Protein AF-A0A920NG16-F1 (afdb_monomer)

Secondary structure (DSSP, 8-state):
---S--S--STTTS----TTTSPP----------TTSGGG----SSHHHHSHHHHHHHHHHHHHS-------

Solvent-accessible surface area (backbone atoms only — not comparable to full-atom values): 5108 Å² total; per-residue (Å²): 132,82,89,79,65,82,87,47,92,46,77,82,70,44,76,69,83,51,86,86,68,58,72,93,80,85,86,82,89,79,93,70,74,33,93,90,36,78,95,21,56,77,92,60,87,63,63,72,70,65,55,53,64,62,52,50,37,51,49,48,20,71,76,67,74,48,79,68,87,75,91,124

Radius of gyration: 18.6 Å; Cα contacts (8 Å, |Δi|>4): 26; chains: 1; bounding box: 40×27×54 Å

pLDDT: mean 94.16, std 6.63, range [51.94, 98.5]

Foldseek 3Di:
DCPPDDDDPDPVRVDDDDPVRDDDDDDDDDDDADPPDVVSDDDDPCVVVPPPVVVVQVVCCVVPVDGDPDPD

Mean predicted aligned error: 4.37 Å

Sequence (72 aa):
MNLGHVLNANLLDYKLPTSLDVPSVEAVIIEKPFPSNPYGARGVGETPIISPAPAIANAVQQALGQRIVNFR

Structure (mmCIF, N/CA/C/O backbone):
data_AF-A0A920NG16-F1
#
_entry.id   AF-A0A920NG16-F1
#
loop_
_atom_site.group_PDB
_atom_site.id
_atom_site.type_symbol
_atom_site.label_atom_id
_atom_site.label_alt_id
_atom_site.label_comp_id
_atom_site.label_asym_id
_atom_site.label_entity_id
_atom_site.label_seq_id
_atom_site.pdbx_PDB_ins_code
_atom_site.Cartn_x
_atom_site.Cartn_y
_atom_site.Cartn_z
_atom_site.occupancy
_atom_site.B_iso_or_equiv
_atom_site.auth_seq_id
_atom_site.auth_comp_id
_atom_site.auth_asym_id
_atom_site.auth_atom_id
_atom_site.pdbx_PDB_model_num
ATOM 1 N N . MET A 1 1 ? -1.922 8.472 32.754 1.00 51.94 1 MET A N 1
ATOM 2 C CA . MET A 1 1 ? -0.914 9.166 31.923 1.00 51.94 1 MET A CA 1
ATOM 3 C C . MET A 1 1 ? -0.148 8.105 31.172 1.00 51.94 1 MET A C 1
ATOM 5 O O . MET A 1 1 ? 0.371 7.203 31.815 1.00 51.94 1 MET A O 1
ATOM 9 N N . ASN A 1 2 ? -0.130 8.161 29.845 1.00 65.12 2 ASN A N 1
ATOM 10 C CA . ASN A 1 2 ? 0.687 7.244 29.072 1.00 65.12 2 ASN A CA 1
ATOM 11 C C . ASN A 1 2 ? 2.082 7.868 28.972 1.00 65.12 2 ASN A C 1
ATOM 13 O O . ASN A 1 2 ? 2.241 8.875 28.290 1.00 65.12 2 ASN A O 1
ATOM 17 N N . LEU A 1 3 ? 3.047 7.356 29.740 1.00 89.94 3 L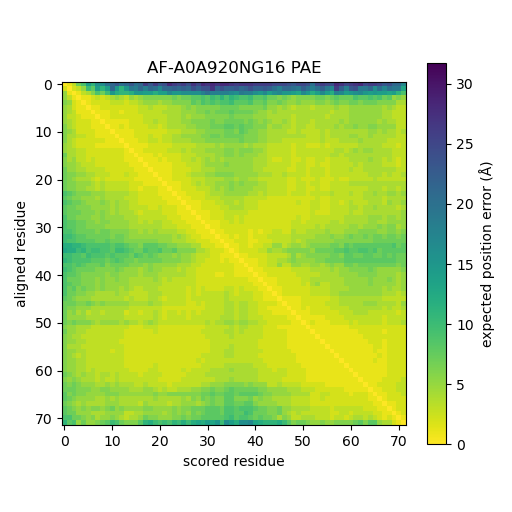EU A N 1
ATOM 18 C CA . LEU A 1 3 ? 4.378 7.943 29.978 1.00 89.94 3 LEU A CA 1
ATOM 19 C C . LEU A 1 3 ? 5.307 7.867 28.741 1.00 89.94 3 LEU A C 1
ATOM 21 O O . LEU A 1 3 ? 6.490 7.578 28.860 1.00 89.94 3 LEU A O 1
ATOM 25 N N . GLY A 1 4 ? 4.766 8.060 27.535 1.00 92.88 4 GLY A N 1
ATOM 26 C CA . GLY A 1 4 ? 5.475 7.853 26.269 1.00 92.88 4 GLY A CA 1
ATOM 27 C C . GLY A 1 4 ? 5.613 6.384 25.856 1.00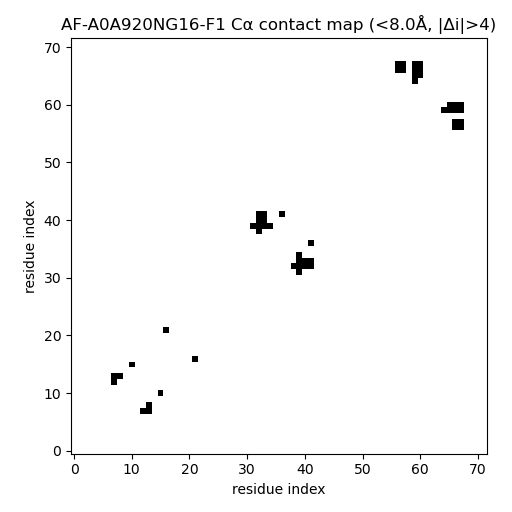 92.88 4 GLY A C 1
ATOM 28 O O . GLY A 1 4 ? 6.366 6.080 24.939 1.00 92.88 4 GLY A O 1
ATOM 29 N N . HIS A 1 5 ? 4.906 5.461 26.514 1.00 94.62 5 HIS A N 1
ATOM 30 C CA . HIS A 1 5 ? 4.970 4.038 26.183 1.00 94.62 5 HIS A CA 1
ATOM 31 C C . HIS A 1 5 ? 4.243 3.732 24.865 1.00 94.62 5 HIS A C 1
ATOM 33 O O . HIS A 1 5 ? 3.135 4.223 24.628 1.00 94.62 5 HIS A O 1
ATOM 39 N N . VAL A 1 6 ? 4.842 2.867 24.039 1.00 94.38 6 VAL A N 1
ATOM 40 C CA . VAL A 1 6 ? 4.194 2.312 22.841 1.00 94.38 6 VAL A CA 1
ATOM 41 C C . VAL A 1 6 ? 3.047 1.405 23.282 1.00 94.38 6 VAL A C 1
ATOM 43 O O . VAL A 1 6 ? 3.259 0.465 24.044 1.00 94.38 6 VAL A O 1
ATOM 46 N N . LEU A 1 7 ? 1.833 1.692 22.810 1.00 94.44 7 LEU A N 1
ATOM 47 C CA . LEU A 1 7 ? 0.623 0.999 23.265 1.00 94.44 7 LEU A CA 1
ATOM 48 C C . LEU A 1 7 ? 0.300 -0.284 22.495 1.00 94.44 7 LEU A C 1
ATOM 50 O O . LEU A 1 7 ? -0.356 -1.161 23.040 1.00 94.44 7 LEU A O 1
ATOM 54 N N . ASN A 1 8 ? 0.748 -0.397 21.247 1.00 95.38 8 ASN A N 1
ATOM 55 C CA . ASN A 1 8 ? 0.347 -1.446 20.309 1.00 95.38 8 ASN A CA 1
ATOM 56 C C . ASN A 1 8 ? 1.559 -2.127 19.655 1.00 95.38 8 ASN A C 1
ATOM 58 O O . ASN A 1 8 ? 1.567 -2.375 18.453 1.00 95.38 8 ASN A O 1
ATOM 62 N N . ALA A 1 9 ? 2.601 -2.433 20.435 1.00 95.38 9 ALA A N 1
ATOM 63 C CA . ALA A 1 9 ? 3.812 -3.122 19.964 1.00 95.38 9 ALA A CA 1
ATOM 64 C C . ALA A 1 9 ? 3.584 -4.629 19.699 1.00 95.38 9 ALA A C 1
ATOM 66 O O . ALA A 1 9 ? 4.368 -5.481 20.111 1.00 95.38 9 ALA A O 1
ATOM 67 N N . ASN A 1 10 ? 2.470 -4.968 19.058 1.00 95.44 10 ASN A N 1
ATOM 68 C CA . ASN A 1 10 ? 2.061 -6.320 18.716 1.00 95.44 10 ASN A CA 1
ATOM 69 C C . ASN A 1 10 ? 1.278 -6.293 17.389 1.00 95.44 10 ASN A C 1
ATOM 71 O O . ASN A 1 10 ? 0.753 -5.256 16.989 1.00 95.44 10 ASN A O 1
ATOM 75 N N . LEU A 1 11 ? 1.179 -7.438 16.713 1.00 96.38 11 LEU A N 1
ATOM 76 C CA . LEU A 1 11 ? 0.494 -7.546 15.415 1.00 96.38 11 LEU A CA 1
ATOM 77 C C . LEU A 1 11 ? -1.034 -7.693 15.529 1.00 96.38 11 LEU A C 1
ATOM 79 O O . LEU A 1 11 ? -1.720 -7.750 14.512 1.00 96.38 11 LEU A O 1
ATOM 83 N N . LEU A 1 12 ? -1.576 -7.773 16.749 1.00 95.25 12 LEU A N 1
ATOM 84 C CA . LEU A 1 12 ? -3.018 -7.793 16.975 1.00 95.25 12 LEU A CA 1
ATOM 85 C C . LEU A 1 12 ? -3.594 -6.374 16.905 1.00 95.25 12 LEU A C 1
ATOM 87 O O . LEU A 1 12 ? -4.621 -6.167 16.263 1.00 95.25 12 LEU A O 1
ATOM 91 N N . ASP A 1 13 ? -2.929 -5.406 17.533 1.00 95.44 13 ASP A N 1
ATOM 92 C CA . ASP A 1 13 ? -3.391 -4.024 17.685 1.00 95.44 13 ASP A CA 1
ATOM 93 C C . ASP A 1 13 ? -2.784 -3.083 16.635 1.00 95.44 13 ASP A C 1
ATOM 95 O O . ASP A 1 13 ? -3.447 -2.140 16.198 1.00 95.44 13 ASP A O 1
ATOM 99 N N . TYR A 1 14 ? -1.550 -3.338 16.177 1.00 96.31 14 TYR A N 1
ATOM 100 C CA . TYR A 1 14 ? -1.001 -2.684 14.987 1.00 96.31 14 TYR A CA 1
ATOM 101 C C . TYR A 1 14 ? -1.553 -3.373 13.739 1.00 96.31 14 TYR A C 1
ATOM 103 O O . TYR A 1 14 ? -1.011 -4.368 13.256 1.00 96.31 14 TYR A O 1
ATOM 111 N N . LYS A 1 15 ? -2.690 -2.873 13.255 1.00 94.19 15 LYS A N 1
ATOM 112 C CA . LYS A 1 15 ? -3.439 -3.508 12.171 1.00 94.19 15 LYS A CA 1
ATOM 113 C C . LYS A 1 15 ? -2.650 -3.477 10.865 1.00 94.19 15 LYS A C 1
ATOM 115 O O . LYS A 1 15 ? -2.468 -2.424 10.259 1.00 94.19 15 LYS A O 1
ATOM 120 N N . LEU A 1 16 ? -2.234 -4.659 10.425 1.00 95.94 16 LEU A N 1
ATOM 121 C CA . LEU A 1 16 ? -1.784 -4.900 9.062 1.00 95.94 16 LEU A CA 1
ATOM 122 C C . LEU A 1 16 ? -2.978 -5.378 8.224 1.00 95.94 16 LEU A C 1
ATOM 124 O O . LEU A 1 16 ? -3.739 -6.217 8.712 1.00 95.94 16 LEU A O 1
ATOM 128 N N . PRO A 1 17 ? -3.147 -4.887 6.983 1.00 95.19 17 PRO A N 1
ATOM 129 C CA . PRO A 1 17 ? -4.142 -5.430 6.068 1.00 95.19 17 PRO A CA 1
ATOM 130 C C . PRO A 1 17 ? -3.916 -6.925 5.832 1.00 95.19 17 PRO A C 1
ATOM 132 O O . PRO A 1 17 ? -2.791 -7.370 5.594 1.00 95.19 17 PRO A O 1
ATOM 135 N N . THR A 1 18 ? -4.993 -7.697 5.875 1.00 96.75 18 THR A N 1
ATOM 136 C CA . THR A 1 18 ? -5.024 -9.109 5.491 1.00 96.75 18 THR A CA 1
ATOM 137 C C . THR A 1 18 ? -5.404 -9.255 4.018 1.00 96.75 18 THR A C 1
ATOM 139 O O . THR A 1 18 ? -5.780 -8.288 3.354 1.00 96.75 18 THR A O 1
ATOM 142 N N . SER A 1 19 ? -5.370 -10.480 3.490 1.00 96.69 19 SER A N 1
ATOM 143 C CA . SER 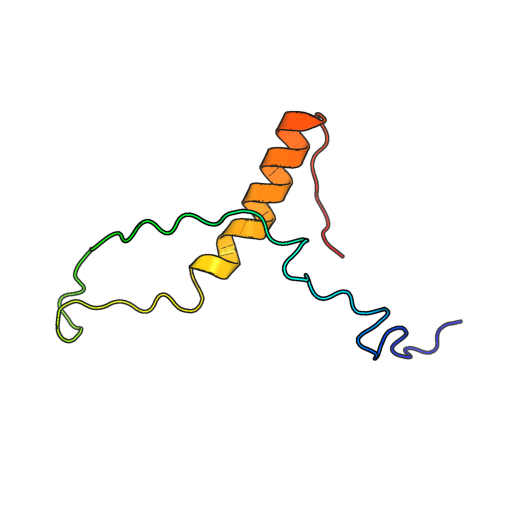A 1 19 ? -5.832 -10.760 2.124 1.00 96.69 19 SER A CA 1
ATOM 144 C C . SER A 1 19 ? -7.317 -10.452 1.893 1.00 96.69 19 SER A C 1
ATOM 146 O O . SER A 1 19 ? -7.722 -10.334 0.742 1.00 96.69 19 SER A O 1
ATOM 148 N N . LEU A 1 20 ? -8.121 -10.323 2.955 1.00 97.38 20 LEU A N 1
ATOM 149 C CA . LEU A 1 20 ? -9.540 -9.971 2.860 1.00 97.38 20 LEU A CA 1
ATOM 150 C C . LEU A 1 20 ? -9.787 -8.454 2.867 1.00 97.38 20 LEU A C 1
ATOM 152 O O . LEU A 1 20 ? -10.862 -8.024 2.461 1.00 97.38 20 LEU A O 1
ATOM 156 N N . ASP A 1 21 ? -8.813 -7.653 3.311 1.00 96.62 21 ASP A N 1
ATOM 157 C CA . ASP A 1 21 ? -8.943 -6.191 3.405 1.00 96.62 21 ASP A CA 1
ATOM 158 C C . ASP A 1 21 ? -8.500 -5.482 2.120 1.00 96.62 21 ASP A C 1
ATOM 160 O O . ASP A 1 21 ? -8.963 -4.384 1.804 1.00 96.62 21 ASP A O 1
ATOM 164 N N . VAL A 1 22 ? -7.559 -6.087 1.388 1.00 94.88 22 VAL A N 1
ATOM 165 C CA . VAL A 1 22 ? -6.962 -5.481 0.196 1.00 94.88 22 VAL A CA 1
ATOM 166 C C . VAL A 1 22 ? -7.931 -5.611 -0.989 1.00 94.88 22 VAL A C 1
ATOM 168 O O . VAL A 1 22 ? -8.318 -6.727 -1.338 1.00 94.88 22 VAL A O 1
ATOM 171 N N . PRO A 1 23 ? -8.322 -4.498 -1.641 1.00 94.94 23 PRO A N 1
ATOM 172 C CA . PRO A 1 23 ? -9.180 -4.553 -2.819 1.00 94.94 23 PRO A CA 1
ATOM 173 C C . PRO A 1 23 ? -8.424 -5.131 -4.023 1.00 94.94 23 PRO A C 1
ATOM 175 O O . PRO A 1 23 ? -7.197 -5.217 -4.027 1.00 94.94 23 PRO A O 1
ATOM 178 N N . SER A 1 24 ? -9.145 -5.467 -5.093 1.00 96.00 24 SER A N 1
ATOM 179 C CA . SER A 1 24 ? -8.503 -5.790 -6.372 1.00 96.00 24 SER A CA 1
ATOM 180 C C . SER A 1 24 ? -7.662 -4.603 -6.855 1.00 96.00 24 SER A C 1
ATOM 182 O O . SER A 1 24 ? -8.175 -3.489 -6.966 1.00 96.00 24 SER A O 1
ATOM 184 N N . VAL A 1 25 ? -6.385 -4.845 -7.161 1.00 94.81 25 VAL A N 1
ATOM 185 C CA . VAL A 1 25 ? -5.456 -3.826 -7.666 1.00 94.81 25 VAL A CA 1
ATOM 186 C C . VAL A 1 25 ? -5.126 -4.124 -9.122 1.00 94.81 25 VAL A C 1
ATOM 188 O O . VAL A 1 25 ? -4.555 -5.166 -9.436 1.00 94.81 25 VAL A O 1
ATOM 191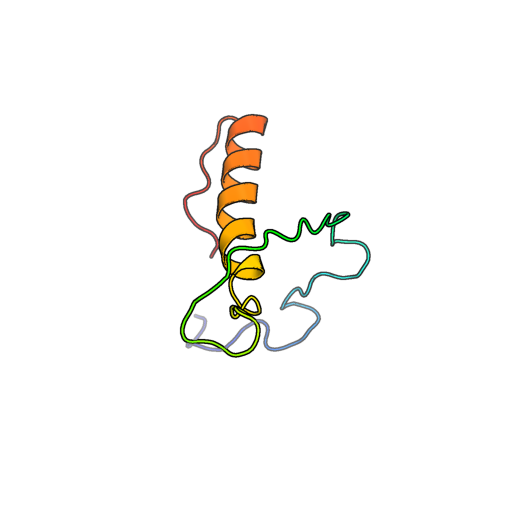 N N . GLU A 1 26 ? -5.465 -3.194 -10.009 1.00 96.00 26 GLU A N 1
ATOM 192 C CA . GLU A 1 26 ? 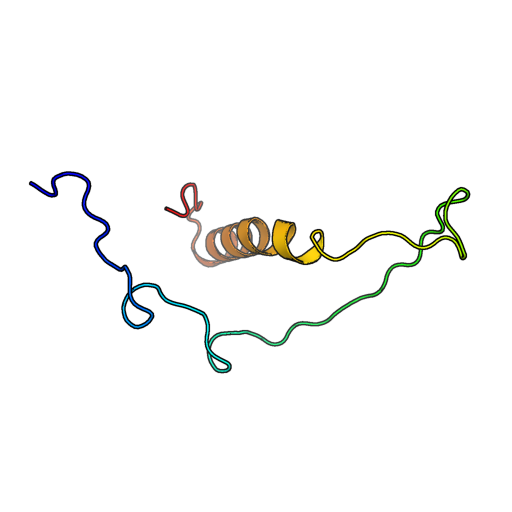-5.060 -3.233 -11.412 1.00 96.00 26 GLU A CA 1
ATOM 193 C C . GLU A 1 26 ? -3.763 -2.437 -11.602 1.00 96.00 26 GLU A C 1
ATOM 195 O O . GLU A 1 26 ? -3.681 -1.260 -11.244 1.00 96.00 26 GLU A O 1
ATOM 200 N N . ALA A 1 27 ? -2.741 -3.080 -12.167 1.00 94.81 27 ALA A N 1
ATOM 201 C CA . ALA A 1 27 ? -1.470 -2.440 -12.480 1.00 94.81 27 ALA A CA 1
ATOM 202 C C . ALA A 1 27 ? -1.405 -2.087 -13.970 1.00 94.81 27 ALA A C 1
ATOM 204 O O . ALA A 1 27 ? -1.416 -2.970 -14.826 1.00 94.81 27 ALA A O 1
ATOM 205 N N . VAL A 1 28 ? -1.274 -0.794 -14.271 1.00 95.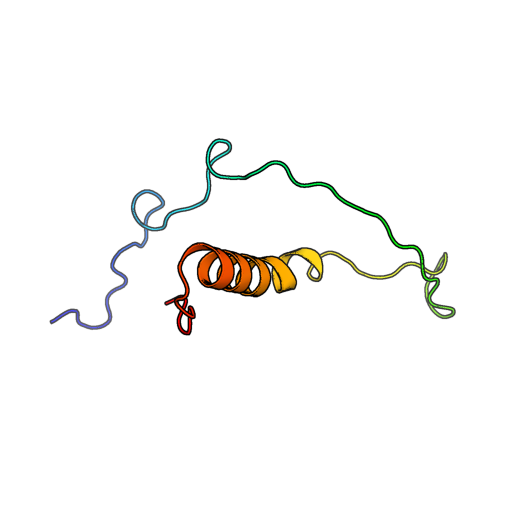62 28 VAL A N 1
ATOM 206 C CA . VAL A 1 28 ? -1.063 -0.293 -15.635 1.00 95.62 28 VAL A CA 1
ATOM 207 C C . VAL A 1 28 ? 0.396 0.126 -15.790 1.00 95.62 28 VAL A C 1
ATOM 209 O O . VAL A 1 28 ? 0.863 1.047 -15.117 1.00 95.62 28 VAL A O 1
ATOM 212 N N . ILE A 1 29 ? 1.127 -0.549 -16.678 1.00 95.00 29 ILE A N 1
ATOM 213 C CA . ILE A 1 29 ? 2.535 -0.242 -16.952 1.00 95.00 29 ILE A CA 1
ATOM 214 C C . ILE A 1 29 ? 2.610 0.880 -17.987 1.00 95.00 29 ILE A C 1
ATOM 216 O O . ILE A 1 29 ? 2.125 0.737 -19.106 1.00 95.00 29 ILE A O 1
ATOM 220 N N . ILE A 1 30 ? 3.245 1.990 -17.609 1.00 94.50 30 ILE A N 1
ATOM 221 C CA . ILE A 1 30 ? 3.492 3.126 -18.499 1.00 94.50 30 ILE A CA 1
ATOM 222 C C . ILE A 1 30 ? 4.982 3.203 -18.811 1.00 94.50 30 ILE A C 1
ATOM 224 O O . ILE A 1 30 ? 5.804 3.514 -17.946 1.00 94.50 30 ILE A O 1
ATOM 228 N N . GLU A 1 31 ? 5.330 2.956 -20.067 1.00 95.00 31 GLU A N 1
ATOM 229 C CA . GLU A 1 31 ? 6.714 2.968 -20.521 1.00 95.00 31 GLU A CA 1
ATOM 230 C C . GLU A 1 31 ? 7.112 4.362 -21.013 1.00 95.00 31 GLU A C 1
ATOM 232 O O . GLU A 1 31 ? 6.627 4.868 -22.024 1.00 95.00 31 GLU A O 1
ATOM 237 N N . LYS A 1 32 ? 8.032 5.002 -20.286 1.00 94.75 32 LYS A N 1
ATOM 238 C CA . LYS A 1 32 ? 8.670 6.255 -20.703 1.00 94.75 32 LYS A CA 1
ATOM 239 C C . LYS A 1 32 ? 10.181 6.130 -20.533 1.00 94.75 32 LYS A C 1
ATOM 241 O O . LYS A 1 32 ? 10.665 6.377 -19.426 1.00 94.75 32 LYS A O 1
ATOM 246 N N . PRO A 1 33 ? 10.939 5.792 -21.588 1.00 95.69 33 PRO A N 1
ATOM 247 C CA . PRO A 1 33 ? 12.375 5.558 -21.478 1.00 95.69 33 PRO A CA 1
ATOM 248 C C . PRO A 1 33 ? 13.128 6.725 -20.823 1.00 95.69 33 PRO A C 1
ATOM 250 O O . PRO A 1 33 ? 12.817 7.900 -21.052 1.00 95.69 33 PRO A O 1
ATOM 253 N N . PHE A 1 34 ? 14.106 6.422 -19.968 1.00 96.12 34 PHE A N 1
ATOM 254 C CA . PHE A 1 34 ? 15.087 7.393 -19.483 1.00 96.12 34 PHE A CA 1
ATOM 255 C C . PHE A 1 34 ? 16.419 7.195 -20.219 1.00 96.12 34 PHE A C 1
ATOM 257 O O . PHE A 1 34 ? 17.041 6.155 -20.017 1.00 96.12 34 PHE A O 1
ATOM 264 N N . PRO A 1 35 ? 16.880 8.160 -21.043 1.00 95.94 35 PRO A N 1
ATOM 265 C CA . PRO A 1 35 ? 18.025 7.955 -21.938 1.00 95.94 35 PRO A CA 1
ATOM 266 C C . PRO A 1 35 ? 19.310 7.487 -21.250 1.00 95.94 35 PRO A C 1
ATOM 268 O O . PRO A 1 35 ? 20.113 6.792 -21.860 1.00 95.94 35 PRO A O 1
ATOM 271 N N . SER A 1 36 ? 19.510 7.866 -19.987 1.00 96.31 36 SER A N 1
ATOM 272 C CA . SER A 1 36 ? 20.729 7.557 -19.237 1.00 96.31 36 SER A CA 1
ATOM 273 C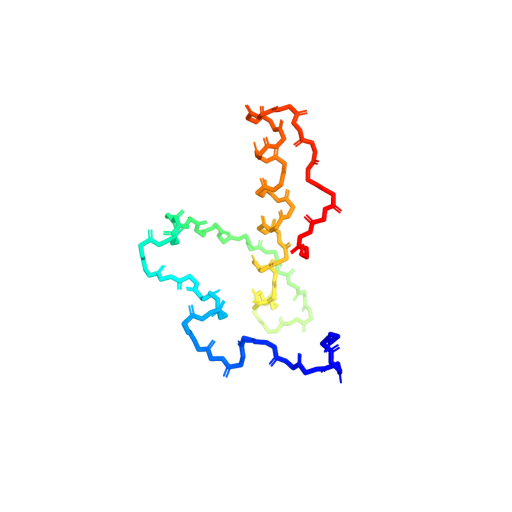 C . SER A 1 36 ? 20.693 6.211 -18.506 1.00 96.31 36 SER A C 1
ATOM 275 O O . SER A 1 36 ? 21.723 5.803 -17.977 1.00 96.31 36 SER A O 1
ATOM 277 N N . ASN A 1 37 ? 19.548 5.520 -18.462 1.00 96.25 37 ASN A N 1
ATOM 278 C CA . ASN A 1 37 ? 19.428 4.227 -17.785 1.00 96.25 37 ASN A CA 1
ATOM 279 C C . ASN A 1 37 ? 19.500 3.069 -18.791 1.00 96.25 37 ASN A C 1
ATOM 281 O O . ASN A 1 37 ? 18.928 3.176 -19.881 1.00 96.25 37 ASN A O 1
ATOM 285 N N . PRO A 1 38 ? 20.119 1.929 -18.424 1.00 95.69 38 PRO A N 1
ATOM 286 C CA . PRO A 1 38 ? 20.063 0.718 -19.232 1.00 95.69 38 PRO A CA 1
ATOM 287 C C . PRO A 1 38 ? 18.619 0.367 -19.593 1.00 95.69 38 PRO A C 1
ATOM 289 O O . PRO A 1 38 ? 17.731 0.388 -18.736 1.00 95.69 38 PRO A O 1
ATOM 292 N N . TYR A 1 39 ? 18.386 0.081 -20.875 1.00 95.50 39 TYR A N 1
ATOM 293 C CA . TYR A 1 39 ? 17.063 -0.247 -21.423 1.00 95.50 39 TYR A CA 1
ATOM 294 C C . TYR A 1 39 ? 15.987 0.836 -21.203 1.00 95.50 39 TYR A C 1
ATOM 296 O O . TYR A 1 39 ? 14.801 0.572 -21.363 1.00 95.50 39 TYR A O 1
ATOM 304 N N . GLY A 1 40 ? 16.370 2.061 -20.822 1.00 96.12 40 GLY A N 1
ATOM 305 C CA . GLY A 1 40 ? 15.427 3.137 -20.526 1.00 96.12 40 GLY A CA 1
ATOM 306 C C . GLY A 1 40 ? 14.642 2.967 -19.219 1.00 96.12 40 GLY A C 1
ATOM 307 O O . GLY A 1 40 ? 13.697 3.725 -18.997 1.00 96.12 40 GLY A O 1
ATOM 308 N N . ALA A 1 41 ? 15.009 2.011 -18.361 1.00 95.50 41 ALA A N 1
ATOM 309 C CA . ALA A 1 41 ? 14.243 1.650 -17.169 1.00 95.50 41 ALA A CA 1
ATOM 310 C C . ALA A 1 41 ? 14.134 2.791 -16.140 1.00 95.50 41 ALA A C 1
ATOM 312 O O . ALA A 1 41 ? 15.004 3.660 -16.041 1.00 95.50 41 ALA A O 1
ATOM 313 N N . ARG A 1 42 ? 13.078 2.767 -15.320 1.00 93.88 42 ARG A N 1
ATOM 314 C CA . ARG A 1 42 ? 12.881 3.677 -14.179 1.00 93.88 42 ARG A CA 1
ATOM 315 C C . ARG A 1 42 ? 12.512 2.886 -12.929 1.00 93.88 42 ARG A C 1
ATOM 317 O O . ARG A 1 42 ? 11.864 1.849 -13.022 1.00 93.88 42 ARG A O 1
ATOM 324 N N . GLY A 1 43 ? 12.921 3.389 -11.766 1.00 92.81 43 GLY A N 1
ATOM 325 C CA . GLY A 1 43 ? 12.511 2.824 -10.482 1.00 92.81 43 GLY A CA 1
ATOM 326 C C . GLY A 1 43 ? 11.018 3.043 -10.234 1.00 92.81 43 GLY A C 1
ATOM 327 O O . GLY A 1 43 ? 10.506 4.128 -10.503 1.00 92.81 43 GLY A O 1
ATOM 328 N N . VAL A 1 44 ? 10.337 2.013 -9.726 1.00 94.19 44 VAL A N 1
ATOM 329 C CA . VAL A 1 44 ? 8.887 2.028 -9.454 1.00 94.19 44 VAL A CA 1
ATOM 330 C C . VAL A 1 44 ? 8.530 1.393 -8.102 1.00 94.19 44 VAL A C 1
ATOM 332 O O . VAL A 1 44 ? 7.366 1.162 -7.818 1.00 94.19 44 VAL A O 1
ATOM 335 N N . GLY A 1 45 ? 9.507 1.102 -7.236 1.00 94.44 45 GLY A N 1
ATOM 336 C CA . GLY A 1 45 ? 9.234 0.463 -5.939 1.00 94.44 45 GLY A CA 1
ATOM 337 C C . GLY A 1 45 ? 8.404 1.339 -4.991 1.00 94.44 45 GLY A C 1
ATOM 338 O O . GLY A 1 45 ? 7.506 0.848 -4.318 1.00 94.44 45 GLY A O 1
ATOM 339 N N . GLU A 1 46 ? 8.671 2.646 -4.974 1.00 95.69 46 GLU A N 1
ATOM 340 C CA . GLU A 1 46 ? 8.023 3.595 -4.057 1.00 95.69 46 GLU A CA 1
ATOM 341 C C . GLU A 1 46 ? 6.820 4.308 -4.687 1.00 95.69 46 GLU A C 1
ATOM 343 O O . GLU A 1 46 ? 5.901 4.732 -3.994 1.00 95.69 46 GLU A O 1
ATOM 348 N N . THR A 1 47 ? 6.788 4.450 -6.012 1.00 92.50 47 THR A N 1
ATOM 349 C CA . THR A 1 47 ? 5.740 5.221 -6.697 1.00 92.50 47 THR A CA 1
ATOM 350 C C . THR A 1 47 ? 4.317 4.734 -6.370 1.00 92.50 47 THR A C 1
ATOM 352 O O . THR A 1 47 ? 3.473 5.579 -6.064 1.00 92.50 47 THR A O 1
ATOM 355 N N . PRO A 1 48 ? 4.029 3.416 -6.345 1.00 94.06 48 PRO A N 1
ATOM 356 C CA . PRO A 1 48 ? 2.689 2.910 -6.067 1.00 94.06 48 PRO A CA 1
ATOM 357 C C . PRO A 1 48 ? 2.212 3.117 -4.626 1.00 94.06 48 PRO A C 1
ATOM 359 O O . PRO A 1 48 ? 1.006 3.101 -4.409 1.00 94.06 48 PRO A O 1
ATOM 362 N N . ILE A 1 49 ? 3.103 3.323 -3.642 1.00 94.88 49 ILE A N 1
ATOM 363 C CA . ILE A 1 49 ? 2.691 3.512 -2.236 1.00 94.88 49 ILE A CA 1
ATOM 364 C C . ILE A 1 49 ? 2.319 4.970 -1.915 1.00 94.88 49 ILE A C 1
ATOM 366 O O . ILE A 1 49 ? 1.629 5.233 -0.933 1.00 94.88 49 ILE A O 1
ATOM 370 N N . ILE A 1 50 ? 2.717 5.930 -2.758 1.00 95.44 50 ILE A N 1
ATOM 371 C CA . ILE A 1 50 ? 2.500 7.368 -2.516 1.00 95.44 50 ILE A CA 1
ATOM 372 C C . ILE A 1 50 ? 1.042 7.777 -2.785 1.00 95.44 50 ILE A C 1
ATOM 374 O O . ILE A 1 50 ? 0.442 8.536 -2.023 1.00 95.44 50 ILE A O 1
ATOM 378 N N . SER A 1 51 ? 0.460 7.300 -3.885 1.00 94.62 51 SER A N 1
ATOM 379 C CA . SER A 1 51 ? -0.858 7.731 -4.375 1.00 94.62 51 SER A CA 1
ATOM 380 C C . SER A 1 51 ? -2.098 7.162 -3.652 1.00 94.62 51 SER A C 1
ATOM 382 O O . SER A 1 51 ? -3.120 7.852 -3.661 1.00 94.62 51 SER A O 1
ATOM 384 N N . PRO A 1 52 ? -2.082 5.968 -3.020 1.00 94.62 52 PRO A N 1
ATOM 385 C CA . PRO A 1 52 ? -3.277 5.385 -2.405 1.00 94.62 52 PRO A CA 1
ATOM 386 C C . PRO A 1 52 ? -3.920 6.243 -1.312 1.00 94.62 52 PRO A C 1
ATOM 388 O O . PRO A 1 52 ? -5.128 6.463 -1.350 1.00 94.62 52 PRO A O 1
ATOM 391 N N . ALA A 1 53 ? -3.141 6.782 -0.367 1.00 94.94 53 ALA A N 1
ATOM 392 C CA . ALA A 1 53 ? -3.684 7.576 0.740 1.00 94.94 53 ALA A CA 1
ATOM 393 C C . ALA A 1 53 ? -4.512 8.799 0.273 1.00 94.94 53 ALA A C 1
ATOM 395 O O . ALA A 1 53 ? -5.673 8.920 0.682 1.00 94.94 53 ALA A O 1
ATOM 396 N N . PRO A 1 54 ? -4.005 9.689 -0.609 1.00 95.69 54 PRO A N 1
ATOM 397 C CA . PRO A 1 54 ? -4.810 10.801 -1.113 1.00 95.69 54 PRO A CA 1
ATOM 398 C C . PRO A 1 54 ? -5.965 10.351 -2.019 1.00 95.69 54 PRO A C 1
ATOM 400 O O . PRO A 1 54 ? -7.026 10.976 -1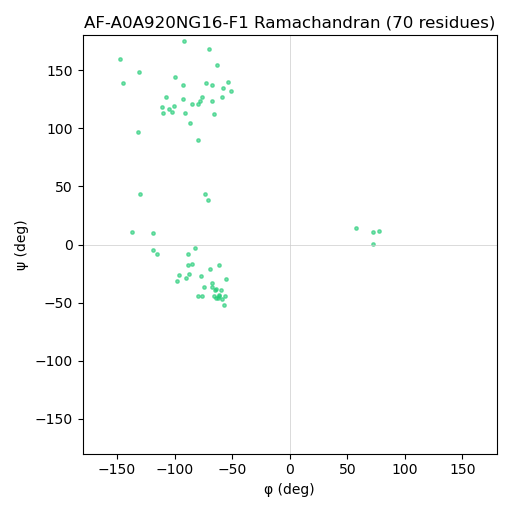.982 1.00 95.69 54 PRO A O 1
ATOM 403 N N . ALA A 1 55 ? -5.806 9.273 -2.800 1.00 96.25 55 ALA A N 1
ATOM 404 C CA . ALA A 1 55 ? -6.884 8.740 -3.636 1.00 96.25 55 ALA A CA 1
ATOM 405 C C . ALA A 1 55 ? -8.074 8.259 -2.788 1.00 96.25 55 ALA A C 1
ATOM 407 O O . ALA A 1 55 ? -9.215 8.639 -3.055 1.00 96.25 55 ALA A O 1
ATOM 408 N N . ILE A 1 56 ? -7.803 7.507 -1.716 1.00 96.00 56 ILE A N 1
ATOM 409 C CA . ILE A 1 56 ? -8.823 7.023 -0.776 1.00 96.00 56 ILE A CA 1
ATOM 410 C C . ILE A 1 56 ? -9.501 8.197 -0.060 1.00 96.00 56 ILE A C 1
ATOM 412 O O . ILE A 1 56 ? -10.727 8.253 -0.018 1.00 96.00 56 ILE A O 1
ATOM 416 N N . ALA A 1 57 ? -8.748 9.182 0.443 1.00 97.19 57 ALA A N 1
ATOM 417 C CA . ALA A 1 57 ? -9.352 10.360 1.078 1.00 97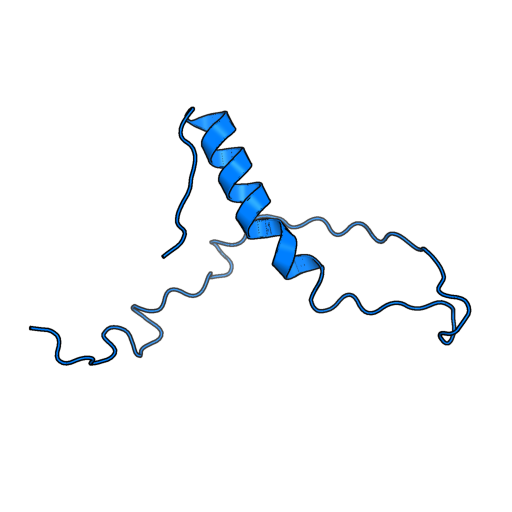.19 57 ALA A CA 1
ATOM 418 C C . ALA A 1 57 ? -10.269 11.150 0.134 1.00 97.19 57 ALA A C 1
ATOM 420 O O . ALA A 1 57 ? -11.331 11.616 0.552 1.00 97.19 57 ALA A O 1
ATOM 421 N N . ASN A 1 58 ? -9.889 11.286 -1.139 1.00 97.75 58 ASN A N 1
ATOM 422 C CA . ASN A 1 58 ? -10.732 11.928 -2.145 1.00 97.75 58 ASN A CA 1
ATOM 423 C C . ASN A 1 58 ? -11.988 11.099 -2.450 1.00 97.75 58 ASN A C 1
ATOM 425 O O . ASN A 1 58 ? -13.048 11.681 -2.672 1.00 97.75 58 ASN A O 1
ATOM 429 N N . ALA A 1 59 ? -11.890 9.767 -2.459 1.00 97.25 59 ALA A N 1
ATOM 430 C CA . ALA A 1 59 ? -13.039 8.883 -2.643 1.00 97.25 59 ALA A CA 1
ATOM 431 C C . ALA A 1 59 ? -14.026 8.987 -1.467 1.00 97.25 59 ALA A C 1
ATOM 433 O O . ALA A 1 59 ? -15.224 9.142 -1.688 1.00 97.25 59 ALA A O 1
ATOM 434 N N . VAL A 1 60 ? -13.528 9.003 -0.225 1.00 97.44 60 VAL A N 1
ATOM 435 C CA . VAL A 1 60 ? -14.356 9.201 0.979 1.00 97.44 60 VAL A CA 1
ATOM 436 C C . VAL A 1 60 ? -15.055 10.560 0.950 1.00 97.44 60 VAL A C 1
ATOM 438 O O . VAL A 1 60 ? -16.255 10.637 1.202 1.00 97.44 60 VAL A O 1
ATOM 441 N N . GLN A 1 61 ? -14.341 11.628 0.582 1.00 98.12 61 GLN A N 1
ATOM 442 C CA . GLN A 1 61 ? -14.942 12.954 0.430 1.00 98.12 61 GLN A CA 1
ATOM 443 C C . GLN A 1 61 ? -16.033 12.975 -0.641 1.00 98.12 61 GLN A C 1
ATOM 445 O O . GLN A 1 61 ? -17.079 13.574 -0.418 1.00 98.12 61 GLN A O 1
ATOM 450 N N . GLN A 1 62 ? -15.808 12.339 -1.790 1.00 98.50 62 GLN A N 1
ATOM 451 C CA . GLN A 1 62 ? -16.822 12.254 -2.843 1.00 98.50 62 GLN A CA 1
ATOM 452 C C . GLN A 1 62 ? -18.054 11.464 -2.393 1.00 98.50 62 GLN A C 1
ATOM 454 O O . GLN A 1 62 ? -19.171 11.857 -2.712 1.00 98.50 62 GLN A O 1
ATOM 459 N N . ALA A 1 63 ? -17.863 10.385 -1.633 1.00 98.25 63 ALA A N 1
ATOM 460 C CA . ALA A 1 63 ? -18.955 9.539 -1.164 1.00 98.25 63 ALA A CA 1
ATOM 461 C C . ALA A 1 63 ? -19.773 10.177 -0.028 1.00 98.25 63 ALA A C 1
ATOM 463 O O . ALA A 1 63 ? -20.984 9.986 0.031 1.00 98.25 63 ALA A O 1
ATOM 464 N N . LEU A 1 64 ? -19.120 10.908 0.883 1.00 98.06 64 LEU A N 1
ATOM 465 C CA . LEU A 1 64 ? -19.726 11.364 2.143 1.00 98.06 64 LEU A CA 1
ATOM 466 C C . LEU A 1 64 ? -19.793 12.891 2.297 1.00 98.06 64 LEU A C 1
ATOM 468 O O . LEU A 1 64 ? -20.311 13.382 3.295 1.00 98.06 64 LEU A O 1
ATOM 472 N N . GLY A 1 65 ? -19.226 13.659 1.366 1.00 97.69 65 GLY A N 1
ATOM 473 C CA . GLY A 1 65 ? -19.125 15.121 1.454 1.00 97.69 65 GLY A CA 1
ATOM 474 C C . GLY A 1 65 ? -18.103 15.637 2.476 1.00 97.69 65 GLY A C 1
ATOM 475 O O . GLY A 1 65 ? -17.932 16.847 2.605 1.00 97.69 65 GLY A O 1
ATOM 476 N N . GLN A 1 66 ? -17.394 14.751 3.185 1.00 96.31 66 GLN A N 1
ATOM 477 C CA . GLN A 1 66 ? -16.473 15.122 4.261 1.00 96.31 66 GLN A CA 1
ATOM 478 C C . GLN A 1 66 ? -15.006 14.957 3.854 1.00 96.31 66 GLN A C 1
ATOM 480 O O . GLN A 1 66 ? -14.562 13.883 3.452 1.00 96.31 66 GLN A O 1
ATOM 485 N N . ARG A 1 67 ? -14.211 16.018 4.022 1.00 96.31 67 ARG A N 1
ATOM 486 C CA . ARG A 1 67 ? -12.766 15.985 3.761 1.00 96.31 67 ARG A CA 1
ATOM 487 C C . ARG A 1 67 ? -12.021 15.264 4.887 1.00 96.31 67 ARG A C 1
ATOM 489 O O . ARG A 1 67 ? -12.115 15.677 6.042 1.00 96.31 67 ARG A O 1
ATOM 496 N N . ILE A 1 68 ? -11.204 14.272 4.531 1.00 96.38 68 ILE A N 1
ATOM 497 C CA . ILE A 1 68 ? -10.187 13.704 5.426 1.00 96.38 68 ILE A CA 1
ATOM 498 C C . ILE A 1 68 ? -8.964 14.627 5.432 1.00 96.38 68 ILE A C 1
ATOM 500 O O . ILE A 1 68 ? -8.368 14.894 4.388 1.00 96.38 68 ILE A O 1
ATOM 504 N N . VAL A 1 69 ? -8.610 15.136 6.612 1.00 95.12 69 VAL A N 1
ATOM 505 C CA . VAL A 1 69 ? -7.472 16.056 6.816 1.00 95.12 69 VAL A CA 1
ATOM 506 C C . VAL A 1 69 ? -6.370 15.461 7.693 1.00 95.12 69 VAL A C 1
ATOM 508 O O . VAL A 1 69 ? -5.301 16.050 7.820 1.00 95.12 69 VAL A O 1
ATOM 511 N N . ASN A 1 70 ? -6.621 14.301 8.301 1.00 93.44 70 ASN A N 1
ATOM 512 C CA . ASN A 1 70 ? -5.687 13.615 9.181 1.00 93.44 70 ASN A CA 1
ATOM 513 C C . ASN A 1 70 ? -5.829 12.092 9.011 1.00 93.44 70 ASN A C 1
ATOM 515 O O . ASN A 1 70 ? -6.946 11.597 8.892 1.00 93.44 70 ASN A O 1
ATOM 519 N N . PHE A 1 71 ? -4.697 11.386 9.003 1.00 87.88 71 PHE A N 1
ATOM 520 C CA . PHE A 1 71 ? -4.589 9.921 8.901 1.00 87.88 71 PHE A CA 1
ATOM 521 C C . PHE A 1 71 ? -3.917 9.295 10.136 1.00 87.88 71 PHE A C 1
ATOM 523 O O . PHE A 1 71 ? -3.521 8.133 10.102 1.00 87.88 71 PHE A O 1
ATOM 530 N N . ARG A 1 72 ? -3.714 10.096 11.186 1.00 78.81 72 ARG A N 1
ATOM 531 C CA . ARG A 1 72 ? -3.145 9.677 12.468 1.00 78.81 72 ARG A CA 1
ATOM 532 C C . ARG A 1 72 ? -4.217 9.164 13.411 1.00 78.81 72 ARG A C 1
ATOM 534 O O . ARG A 1 72 ? -5.333 9.729 13.364 1.00 78.81 72 ARG A O 1
#